Protein AF-R9M8V2-F1 (afdb_monomer)

Foldseek 3Di:
DPCLVVQLVCQVVLVVLVVCCVVVVCVVQLKDWDQALFPRDITIDSDPPDRHSHCVPRVVSNVVVVVVVVLQVVQFQAQAPQPRDTDGDPDPPDRHRDPVSVVNVVVVVVVVVVVVVVVVVD

Secondary structure (DSSP, 8-state):
--SHHHHHHTHHHHHHHHHHHHTTSSTT---EEEE-TTT--EEEES-TT--SS-HHHHHHHHHHHHHHHHHHHHHTTEEPTTT--EE--SSTT--SSSHHHHHHHHHHHHHHHHHHHHHTT-

Solvent-accessible surface area (backbone atoms only — not comparable to full-atom values): 6966 Å² total; per-residue (Å²): 134,87,58,55,65,58,41,53,74,39,37,66,61,38,43,51,50,38,51,34,26,75,69,60,77,37,64,86,51,72,49,44,81,46,65,13,61,31,81,62,50,78,40,39,41,72,60,86,88,64,55,39,62,38,58,93,76,20,40,63,51,20,50,54,51,51,52,51,50,52,54,48,63,76,36,45,72,38,62,12,78,53,76,66,49,70,33,67,51,94,50,96,81,61,54,46,80,43,70,67,35,45,51,52,48,51,55,50,58,54,53,53,53,53,50,55,55,55,64,76,74,110

Mean predicted aligned error: 6.64 Å

Radius of gyration: 27.27 Å; Cα contacts (8 Å, |Δi|>4): 143; chains: 1; bounding box: 61×22×80 Å

Sequence (122 aa):
MWNCDWEYENQETLKQWYEEKLAGIRPNSAVRKIVCKGCGRDFYTLIETKKYCYYHLCGNRGYQKDLKQRRLEKRQNRICKGCGKTFTPKRSDAVYCCNACRQRAYRQSVTDKASDQIEHLQ

Nearest PDB structures (foldseek):
  2avu-assembly1_E  TM=5.022E-01  e=1.430E+00  Escherichia coli
  7pd8-assembly1_A  TM=2.053E-01  e=9.121E+00  Bos taurus

Structure (mmCIF, N/CA/C/O backbone):
data_AF-R9M8V2-F1
#
_entry.id   AF-R9M8V2-F1
#
loop_
_atom_site.group_PDB
_atom_site.id
_atom_site.type_symbol
_atom_site.label_atom_id
_atom_site.label_alt_id
_atom_site.label_comp_id
_atom_site.label_asym_id
_atom_site.label_entity_id
_atom_site.label_seq_id
_atom_site.pdbx_PDB_ins_c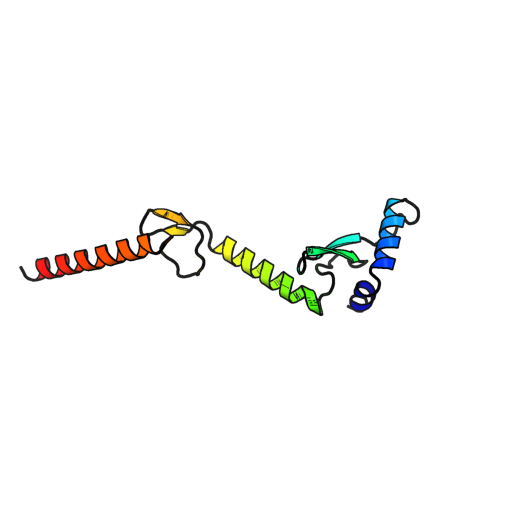ode
_atom_site.Cartn_x
_atom_site.Cartn_y
_atom_site.Cartn_z
_atom_site.occupancy
_atom_site.B_iso_or_equiv
_atom_site.auth_seq_id
_atom_site.auth_comp_id
_atom_site.auth_asym_id
_atom_site.auth_atom_id
_atom_site.pdbx_PDB_model_num
ATOM 1 N N . MET A 1 1 ? 19.717 -12.211 -4.227 1.00 51.84 1 MET A N 1
ATOM 2 C CA . MET A 1 1 ? 19.450 -10.806 -3.835 1.00 51.84 1 MET A CA 1
ATOM 3 C C . MET A 1 1 ? 20.645 -9.906 -4.182 1.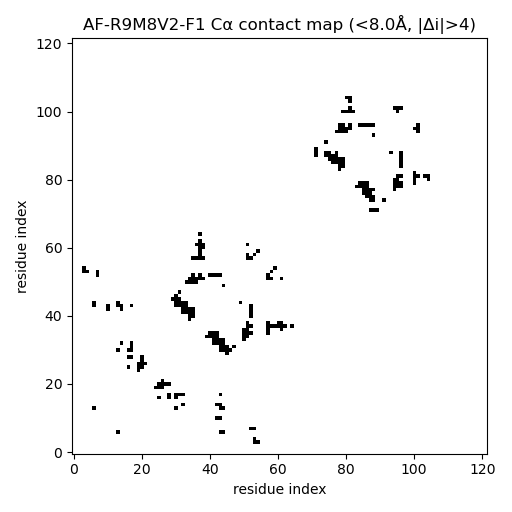00 51.84 1 MET A C 1
ATOM 5 O O . MET A 1 1 ? 20.956 -9.005 -3.431 1.00 51.84 1 MET A O 1
ATOM 9 N N . TRP A 1 2 ? 21.321 -10.131 -5.316 1.00 55.56 2 TRP A N 1
ATOM 10 C CA . TRP A 1 2 ? 22.567 -9.425 -5.672 1.00 55.56 2 TRP A CA 1
ATOM 11 C C . TRP A 1 2 ? 22.354 -8.190 -6.564 1.00 55.56 2 TRP A C 1
ATOM 13 O O . TRP A 1 2 ? 23.283 -7.437 -6.799 1.00 55.56 2 TRP A O 1
ATOM 23 N N . ASN A 1 3 ? 21.128 -7.963 -7.048 1.00 76.62 3 ASN A N 1
ATOM 24 C CA . ASN A 1 3 ? 20.841 -6.928 -8.048 1.00 76.62 3 ASN A CA 1
ATOM 25 C C . ASN A 1 3 ? 19.976 -5.771 -7.508 1.00 76.62 3 ASN A C 1
ATOM 27 O O . ASN A 1 3 ? 19.502 -4.937 -8.268 1.00 76.62 3 ASN A O 1
ATOM 31 N N . CYS A 1 4 ? 19.676 -5.734 -6.201 1.00 83.31 4 CYS A N 1
ATOM 32 C CA . CYS A 1 4 ? 18.759 -4.718 -5.672 1.00 83.31 4 CYS A CA 1
ATOM 33 C C . CYS A 1 4 ? 19.396 -3.326 -5.612 1.00 83.31 4 CYS A C 1
ATOM 35 O O . CYS A 1 4 ? 18.703 -2.358 -5.930 1.00 83.31 4 CYS A O 1
ATOM 37 N N . ASP A 1 5 ? 20.666 -3.256 -5.214 1.00 91.88 5 ASP A N 1
ATOM 38 C CA . ASP A 1 5 ? 21.411 -2.006 -5.034 1.00 91.88 5 ASP A CA 1
ATOM 39 C C . ASP A 1 5 ? 21.754 -1.409 -6.396 1.00 91.88 5 ASP A C 1
ATOM 41 O O . ASP A 1 5 ? 21.376 -0.276 -6.685 1.00 91.88 5 ASP A O 1
ATOM 45 N N . TRP A 1 6 ? 22.304 -2.235 -7.294 1.00 94.38 6 TRP A N 1
ATOM 46 C CA . TRP A 1 6 ? 22.577 -1.830 -8.671 1.00 94.38 6 TRP A CA 1
ATOM 47 C C . TRP A 1 6 ? 21.320 -1.307 -9.373 1.00 94.38 6 TRP A C 1
ATOM 49 O O . TRP A 1 6 ? 21.347 -0.211 -9.926 1.00 94.38 6 TRP A O 1
ATOM 59 N N . GLU A 1 7 ? 20.188 -2.023 -9.309 1.00 95.19 7 GLU A N 1
ATOM 60 C CA . GLU A 1 7 ? 18.949 -1.524 -9.918 1.00 95.19 7 GLU A CA 1
ATOM 61 C C . GLU A 1 7 ? 18.490 -0.197 -9.298 1.00 95.19 7 GLU A C 1
ATOM 63 O O . GLU A 1 7 ? 17.918 0.630 -10.003 1.00 95.19 7 GLU A O 1
ATOM 68 N N . TYR A 1 8 ? 18.691 0.014 -7.994 1.00 94.88 8 TYR A N 1
ATOM 69 C CA . TYR A 1 8 ? 18.300 1.260 -7.332 1.00 94.88 8 TYR A CA 1
ATOM 70 C C . TYR A 1 8 ? 19.136 2.453 -7.808 1.00 94.88 8 TYR A C 1
ATOM 72 O O . TYR A 1 8 ? 18.578 3.532 -8.011 1.00 94.88 8 TYR A O 1
ATOM 80 N N . GLU A 1 9 ? 20.434 2.246 -8.020 1.00 95.88 9 GLU A N 1
ATOM 81 C CA . GLU A 1 9 ? 21.371 3.263 -8.509 1.00 95.88 9 GLU A CA 1
ATOM 82 C C . GLU A 1 9 ? 21.239 3.509 -10.022 1.00 95.88 9 GLU A C 1
ATOM 84 O O . GLU A 1 9 ? 21.430 4.629 -10.484 1.00 95.88 9 GLU A O 1
ATOM 89 N N . ASN A 1 10 ? 20.836 2.497 -10.797 1.00 97.19 10 ASN A N 1
ATOM 90 C CA . ASN A 1 10 ? 20.815 2.529 -12.266 1.00 97.19 10 ASN A CA 1
ATOM 91 C C . ASN A 1 10 ? 19.392 2.660 -12.845 1.00 97.19 10 ASN A C 1
ATOM 93 O O . ASN A 1 10 ? 19.050 2.045 -13.859 1.00 97.19 10 ASN A O 1
ATOM 97 N N . GLN A 1 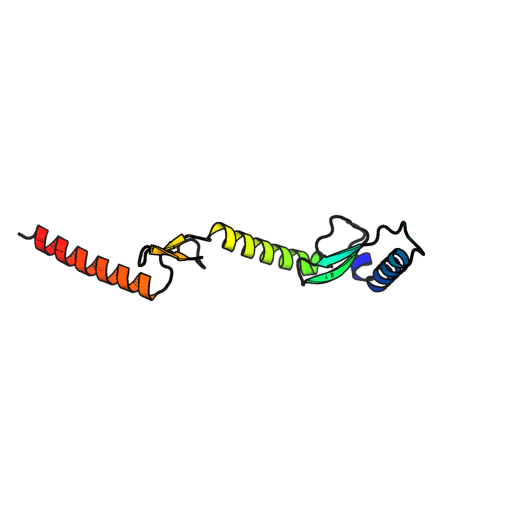11 ? 18.533 3.457 -12.200 1.00 97.81 11 GLN A N 1
ATOM 98 C CA . GLN A 1 11 ? 17.141 3.634 -12.635 1.00 97.81 11 GLN A CA 1
ATOM 99 C C . GLN A 1 11 ? 17.001 4.282 -14.016 1.00 97.81 11 GLN A C 1
ATOM 101 O O . GLN A 1 11 ? 16.099 3.893 -14.753 1.00 97.81 11 GLN A O 1
ATOM 106 N N . GLU A 1 12 ? 17.887 5.207 -14.392 1.00 98.19 12 GLU A N 1
ATOM 107 C CA . GLU A 1 12 ? 17.854 5.833 -15.723 1.00 98.19 12 GLU A CA 1
ATOM 108 C C . GLU A 1 12 ? 18.172 4.820 -16.831 1.00 98.19 12 GLU A C 1
ATOM 110 O O . GLU A 1 12 ? 17.444 4.734 -17.817 1.00 98.19 12 GLU A O 1
ATOM 115 N N . THR A 1 13 ? 19.172 3.959 -16.627 1.00 97.62 13 THR A N 1
ATOM 116 C CA . THR A 1 13 ? 19.498 2.863 -17.555 1.00 97.62 13 THR A CA 1
ATOM 117 C C . THR A 1 13 ? 18.314 1.912 -17.736 1.00 97.62 13 THR A C 1
ATOM 119 O O . THR A 1 13 ? 17.954 1.540 -18.851 1.00 97.62 13 THR A O 1
ATOM 122 N N . LEU A 1 14 ? 17.663 1.525 -16.635 1.00 97.69 14 LEU A N 1
ATOM 123 C CA . LEU A 1 14 ? 16.496 0.643 -16.687 1.00 97.69 14 LEU A CA 1
ATOM 124 C C . LEU A 1 14 ? 15.285 1.323 -17.338 1.00 97.69 14 LEU A C 1
ATOM 126 O O . LEU A 1 14 ? 14.516 0.664 -18.039 1.00 97.69 14 LEU A O 1
ATOM 130 N N . LYS A 1 15 ? 15.117 2.631 -17.130 1.00 98.38 15 LYS A N 1
ATOM 131 C CA . LYS A 1 15 ? 14.093 3.428 -17.804 1.00 98.38 15 LYS A CA 1
ATOM 132 C C . LYS A 1 15 ? 14.323 3.443 -19.313 1.00 98.38 15 LYS A C 1
ATOM 134 O O . LYS A 1 15 ? 13.391 3.129 -20.047 1.00 98.38 15 LYS A O 1
ATOM 139 N N . GLN A 1 16 ? 15.551 3.699 -19.761 1.00 98.25 16 GLN A N 1
ATOM 140 C CA . GLN A 1 16 ? 15.906 3.651 -21.179 1.00 98.25 16 GLN A CA 1
ATOM 141 C C . GLN A 1 16 ? 15.580 2.279 -21.785 1.00 98.25 16 GLN A C 1
ATOM 143 O O . GLN A 1 16 ? 14.900 2.199 -22.802 1.00 98.25 16 GLN A O 1
ATOM 148 N N . TRP A 1 17 ? 15.971 1.180 -21.130 1.00 97.88 17 TRP A N 1
ATOM 149 C CA . TRP A 1 17 ? 15.641 -0.165 -21.622 1.00 97.88 17 TRP A CA 1
ATOM 150 C C . TRP A 1 17 ? 14.132 -0.420 -21.696 1.00 97.88 17 TRP A C 1
ATOM 152 O O . TRP A 1 17 ? 13.684 -1.229 -22.510 1.00 97.88 17 TRP A O 1
ATOM 162 N N . TYR A 1 18 ? 13.346 0.202 -20.813 1.00 98.12 18 TYR A N 1
ATOM 163 C CA . TYR A 1 18 ? 11.889 0.100 -20.834 1.00 98.12 18 TYR A CA 1
ATOM 164 C C . TYR A 1 18 ? 11.295 0.890 -22.002 1.00 98.12 18 TYR A C 1
ATOM 166 O O . TYR A 1 18 ? 10.398 0.395 -22.676 1.00 98.12 18 TYR A O 1
ATOM 174 N N . GLU A 1 19 ? 11.824 2.074 -22.290 1.00 98.25 19 GLU A N 1
ATOM 175 C CA . GLU A 1 19 ? 11.429 2.883 -23.446 1.00 98.25 19 GLU A CA 1
ATOM 176 C C . GLU A 1 19 ? 11.805 2.194 -24.768 1.00 98.25 19 GLU A C 1
ATOM 178 O O . GLU A 1 19 ? 10.956 2.053 -25.644 1.00 98.25 19 GLU A O 1
ATOM 183 N N . GLU A 1 20 ? 13.018 1.645 -24.883 1.00 98.25 20 GLU A N 1
ATOM 184 C CA . GLU A 1 20 ? 13.461 0.839 -26.033 1.00 98.25 20 GLU A CA 1
ATOM 185 C C . GLU A 1 20 ? 12.595 -0.409 -26.246 1.00 98.25 20 GLU A C 1
ATOM 187 O O . GLU A 1 20 ? 12.333 -0.815 -27.381 1.00 98.25 20 GLU A O 1
ATOM 192 N N . LYS A 1 21 ? 12.137 -1.028 -25.152 1.00 97.62 21 LYS A N 1
ATOM 193 C CA . LYS A 1 21 ? 11.187 -2.141 -25.198 1.00 97.62 21 LYS A CA 1
ATOM 194 C C . LYS A 1 21 ? 9.845 -1.699 -25.772 1.00 97.62 21 LYS A C 1
ATOM 196 O O . LYS A 1 21 ? 9.314 -2.388 -26.637 1.00 97.62 21 LYS A O 1
ATOM 201 N N . LEU A 1 22 ? 9.308 -0.568 -25.310 1.00 97.69 22 LEU A N 1
ATOM 202 C CA . LEU A 1 22 ? 8.055 -0.013 -25.831 1.00 97.69 22 LEU A CA 1
ATOM 203 C C . LEU A 1 22 ? 8.177 0.417 -27.300 1.00 97.69 22 LEU A C 1
ATOM 205 O O . LEU A 1 22 ? 7.222 0.264 -28.053 1.00 97.69 22 LEU A O 1
ATOM 209 N N . ALA A 1 23 ? 9.351 0.894 -27.714 1.00 97.75 23 ALA A N 1
ATOM 210 C CA . ALA A 1 23 ? 9.648 1.282 -29.092 1.00 97.75 23 ALA A CA 1
ATOM 211 C C . ALA A 1 23 ? 9.910 0.091 -30.037 1.00 97.75 23 ALA A C 1
ATOM 213 O O . ALA A 1 23 ? 10.144 0.295 -31.224 1.00 97.75 23 ALA A O 1
ATOM 214 N N . GLY A 1 24 ? 9.919 -1.150 -29.535 1.00 97.00 24 GLY A N 1
ATOM 215 C CA . GLY A 1 24 ? 10.203 -2.342 -30.340 1.00 97.00 24 GLY A CA 1
ATOM 216 C C . GLY A 1 24 ? 11.678 -2.526 -30.722 1.00 97.00 24 GLY A C 1
ATOM 217 O O . GLY A 1 24 ? 11.994 -3.455 -31.458 1.00 97.00 24 GLY A O 1
ATOM 218 N N . ILE A 1 25 ? 12.588 -1.697 -30.195 1.00 97.25 25 ILE A N 1
ATOM 219 C CA . ILE A 1 25 ? 14.042 -1.799 -30.412 1.00 97.25 25 ILE A CA 1
ATOM 220 C C . ILE A 1 25 ? 14.602 -2.998 -29.638 1.00 97.25 25 ILE A C 1
ATOM 222 O O . ILE A 1 25 ? 15.406 -3.773 -30.153 1.00 97.25 25 ILE A O 1
ATOM 226 N N . ARG A 1 26 ? 14.143 -3.179 -28.390 1.00 92.19 26 ARG A N 1
ATOM 227 C CA . ARG A 1 26 ? 14.542 -4.294 -27.518 1.00 92.19 26 ARG A CA 1
ATOM 228 C C . ARG A 1 26 ? 13.316 -5.027 -26.957 1.00 92.19 26 ARG A C 1
ATOM 230 O O . ARG A 1 26 ? 13.101 -5.032 -25.741 1.00 92.19 26 ARG A O 1
ATOM 237 N N . PRO A 1 27 ? 12.504 -5.670 -27.814 1.00 93.44 27 PRO A N 1
ATOM 238 C CA . PRO A 1 27 ? 11.193 -6.200 -27.426 1.00 93.44 27 PRO A CA 1
ATOM 239 C C . PRO A 1 27 ? 11.294 -7.306 -26.364 1.00 93.44 27 PRO A C 1
ATOM 241 O O . PRO A 1 27 ? 10.430 -7.423 -25.499 1.00 93.44 27 PRO A O 1
ATOM 244 N N . ASN A 1 28 ? 12.403 -8.052 -26.360 1.00 94.94 28 A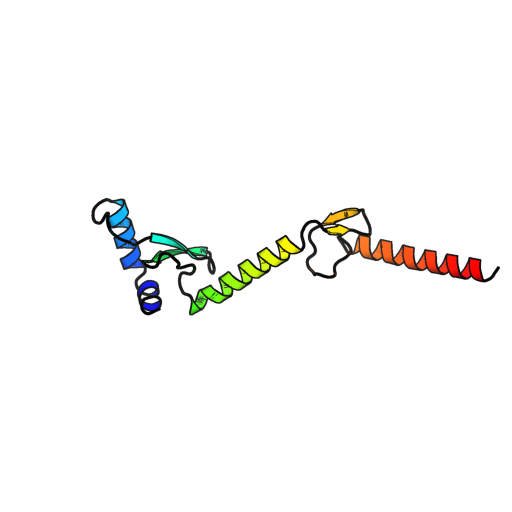SN A N 1
ATOM 245 C CA . ASN A 1 28 ? 12.665 -9.143 -25.416 1.00 94.94 28 ASN A CA 1
ATOM 246 C C . ASN A 1 28 ? 13.248 -8.679 -24.067 1.00 94.94 28 ASN A C 1
ATOM 248 O O . ASN A 1 28 ? 13.628 -9.508 -23.241 1.00 94.94 28 ASN A O 1
ATOM 252 N N . SER A 1 29 ? 13.362 -7.369 -23.820 1.00 94.50 29 SER A N 1
ATOM 253 C CA . SER A 1 29 ? 13.856 -6.860 -22.538 1.00 94.50 29 SER A CA 1
ATOM 254 C C . SER A 1 29 ? 12.925 -7.267 -21.385 1.00 94.50 29 SER A C 1
ATOM 256 O O . SER A 1 29 ? 11.719 -6.995 -21.395 1.00 94.50 29 SER A O 1
ATOM 258 N N . ALA A 1 30 ? 13.484 -7.882 -20.340 1.00 95.69 30 ALA A N 1
ATOM 259 C CA . ALA A 1 30 ? 12.738 -8.292 -19.145 1.00 95.69 30 ALA A CA 1
ATOM 260 C C . ALA A 1 30 ? 12.370 -7.117 -18.221 1.00 95.69 30 ALA A C 1
ATOM 262 O O . ALA A 1 30 ? 11.691 -7.310 -17.209 1.00 95.69 30 ALA A O 1
ATOM 263 N N . VAL A 1 31 ? 12.816 -5.902 -18.553 1.00 97.19 31 VAL A N 1
ATOM 264 C CA . VAL A 1 31 ? 12.552 -4.718 -17.744 1.00 97.19 31 VAL A CA 1
ATOM 265 C C . VAL A 1 31 ? 11.058 -4.405 -17.688 1.00 97.19 31 VAL A C 1
ATOM 267 O O . VAL A 1 31 ? 10.307 -4.571 -18.660 1.00 97.19 31 VAL A O 1
ATOM 270 N N . ARG A 1 32 ? 10.622 -3.962 -16.513 1.00 96.44 32 ARG A N 1
ATOM 271 C CA . ARG A 1 32 ? 9.240 -3.583 -16.225 1.00 96.44 32 ARG A CA 1
ATOM 272 C C . ARG A 1 32 ? 9.197 -2.331 -15.366 1.00 96.44 32 ARG A C 1
ATOM 274 O O . ARG A 1 32 ? 10.065 -2.140 -14.517 1.00 96.44 32 ARG A O 1
ATOM 281 N N . LYS A 1 33 ? 8.161 -1.523 -15.578 1.00 98.12 33 LYS A N 1
ATOM 282 C CA . LYS A 1 33 ? 7.816 -0.361 -14.761 1.00 98.12 33 LYS A CA 1
ATOM 283 C C . LYS A 1 33 ? 6.783 -0.775 -13.714 1.00 98.12 33 LYS A C 1
ATOM 285 O O . LYS A 1 33 ? 5.735 -1.307 -14.070 1.00 98.12 33 LYS A O 1
ATOM 290 N N . ILE A 1 34 ? 7.072 -0.548 -12.437 1.00 97.25 34 ILE A N 1
ATOM 291 C CA . ILE A 1 34 ? 6.177 -0.887 -11.323 1.00 97.25 34 ILE A CA 1
ATOM 292 C C . ILE A 1 34 ? 6.095 0.246 -10.299 1.00 97.25 34 ILE A C 1
ATOM 294 O O . ILE A 1 34 ? 7.044 1.004 -10.103 1.00 97.25 34 ILE A O 1
ATOM 298 N N . VAL A 1 35 ? 4.960 0.335 -9.605 1.00 97.94 35 VAL A N 1
ATOM 299 C CA . VAL A 1 35 ? 4.738 1.312 -8.530 1.00 97.94 35 VAL A CA 1
ATOM 300 C C . VAL A 1 35 ? 5.273 0.752 -7.212 1.00 97.94 35 VAL A C 1
ATOM 302 O O . VAL A 1 35 ? 4.864 -0.316 -6.751 1.00 97.94 35 VAL A O 1
ATOM 305 N N . CYS A 1 36 ? 6.177 1.479 -6.556 1.00 97.69 36 CYS A N 1
ATOM 306 C CA . CYS A 1 36 ? 6.723 1.088 -5.258 1.00 97.69 36 CYS A CA 1
ATOM 307 C C . CYS A 1 36 ? 5.642 1.090 -4.170 1.00 97.69 36 CYS A C 1
ATOM 309 O O . CYS A 1 36 ? 5.127 2.145 -3.799 1.00 97.69 36 CYS A O 1
ATOM 311 N N . LYS A 1 37 ? 5.389 -0.062 -3.536 1.00 97.50 37 LYS A N 1
ATOM 312 C CA . LYS A 1 37 ? 4.416 -0.167 -2.429 1.00 97.50 37 LYS A CA 1
ATOM 313 C C . LYS A 1 37 ? 4.795 0.655 -1.185 1.00 97.50 37 LYS A C 1
ATOM 315 O O . LYS A 1 37 ? 3.941 0.985 -0.365 1.00 97.50 37 LYS A O 1
ATOM 320 N N . GLY A 1 38 ? 6.069 1.022 -1.038 1.00 97.38 38 GLY A N 1
ATOM 321 C CA . GLY A 1 38 ? 6.559 1.853 0.063 1.00 97.38 38 GLY A CA 1
ATOM 322 C C . GLY A 1 38 ? 6.311 3.343 -0.164 1.00 97.38 38 GLY A C 1
ATOM 323 O O . GLY A 1 38 ? 5.511 3.959 0.545 1.00 97.38 38 GLY A O 1
ATOM 324 N N . CYS A 1 39 ? 6.994 3.941 -1.141 1.00 97.06 39 CYS A N 1
ATOM 325 C CA . CYS A 1 39 ? 6.942 5.385 -1.391 1.00 97.06 39 CYS A CA 1
ATOM 326 C C . CYS A 1 39 ? 5.894 5.820 -2.427 1.00 97.06 39 CYS A C 1
ATOM 328 O O . CYS A 1 39 ? 5.502 6.978 -2.391 1.00 97.06 39 CYS A O 1
ATOM 330 N N . GLY A 1 40 ? 5.398 4.920 -3.281 1.00 97.06 40 GLY A N 1
ATOM 331 C CA . GLY A 1 40 ? 4.412 5.229 -4.323 1.00 97.06 40 GLY A CA 1
ATOM 332 C C . GLY A 1 40 ? 4.999 5.734 -5.643 1.00 97.06 40 GLY A C 1
ATOM 333 O O . GLY A 1 40 ? 4.238 5.976 -6.567 1.00 97.06 40 GLY A O 1
ATOM 334 N N . ARG A 1 41 ? 6.326 5.881 -5.754 1.00 97.31 41 ARG A N 1
ATOM 335 C CA . ARG A 1 41 ? 6.973 6.271 -7.015 1.00 97.31 41 ARG A CA 1
ATOM 336 C C . ARG A 1 41 ? 7.032 5.102 -7.997 1.00 97.31 41 ARG A C 1
ATOM 338 O O . ARG A 1 41 ? 7.201 3.954 -7.570 1.00 97.31 41 ARG A O 1
ATOM 345 N N . ASP A 1 42 ? 6.997 5.420 -9.281 1.00 98.19 42 ASP A N 1
ATOM 346 C CA . ASP A 1 42 ? 7.358 4.488 -10.343 1.00 98.19 42 ASP A CA 1
ATOM 347 C C . ASP A 1 42 ? 8.850 4.152 -10.284 1.00 98.19 42 ASP A C 1
ATOM 349 O O . ASP A 1 42 ? 9.685 5.014 -10.006 1.00 98.19 42 ASP A O 1
ATOM 353 N N . PHE A 1 43 ? 9.193 2.896 -10.544 1.00 98.25 43 PHE A N 1
ATOM 354 C CA . PHE A 1 43 ? 10.573 2.462 -10.716 1.00 98.25 43 PHE A CA 1
ATOM 355 C C . PHE A 1 43 ? 10.649 1.286 -11.688 1.00 98.25 43 PHE A C 1
ATOM 357 O O . PHE A 1 43 ? 9.654 0.609 -11.958 1.00 98.25 43 PHE A O 1
ATOM 364 N N . TYR A 1 44 ? 11.846 1.045 -12.200 1.00 98.06 44 TYR A N 1
ATOM 365 C CA . TYR A 1 44 ? 12.129 0.036 -13.206 1.00 98.06 44 TYR A CA 1
ATOM 366 C C . TYR A 1 44 ? 12.945 -1.104 -12.597 1.00 98.06 44 TYR A C 1
ATOM 368 O O . TYR A 1 44 ? 13.763 -0.889 -11.701 1.00 98.06 44 TYR A O 1
ATOM 376 N N . THR A 1 45 ? 12.701 -2.336 -13.031 1.00 97.06 45 THR A N 1
ATOM 377 C CA . THR A 1 45 ? 13.380 -3.524 -12.488 1.00 97.06 45 THR A CA 1
ATOM 378 C C . THR A 1 45 ? 13.391 -4.673 -13.486 1.00 97.06 45 THR A C 1
ATOM 380 O O . THR A 1 45 ? 12.510 -4.770 -14.339 1.00 97.06 45 THR A O 1
ATOM 383 N N . LEU A 1 46 ? 14.358 -5.574 -13.340 1.00 95.31 46 LEU A N 1
ATOM 384 C CA . LEU A 1 46 ? 14.427 -6.877 -13.995 1.00 95.31 46 LEU A CA 1
ATOM 385 C C . LEU A 1 46 ? 13.849 -7.995 -13.112 1.00 95.31 46 LEU A C 1
ATOM 387 O O . LEU A 1 46 ? 13.496 -9.060 -13.619 1.00 95.31 46 LEU A O 1
ATOM 391 N N . ILE A 1 47 ? 13.587 -7.744 -11.824 1.00 93.75 47 ILE A N 1
ATOM 392 C CA . ILE A 1 47 ? 13.030 -8.709 -10.855 1.00 93.75 47 ILE A CA 1
ATOM 393 C C . ILE A 1 47 ? 11.493 -8.653 -10.808 1.00 93.75 47 ILE A C 1
ATOM 395 O O . ILE A 1 47 ? 10.906 -7.644 -10.423 1.00 93.75 47 ILE A O 1
ATOM 399 N N . GLU A 1 48 ? 10.822 -9.734 -11.214 1.00 93.12 48 GLU A N 1
ATOM 400 C CA . GLU A 1 48 ? 9.357 -9.751 -11.396 1.00 93.12 48 GLU A CA 1
ATOM 401 C C . GLU A 1 48 ? 8.599 -9.619 -10.076 1.00 93.12 48 GLU A C 1
ATOM 403 O O . GLU A 1 48 ? 7.596 -8.920 -9.973 1.00 93.12 48 GLU A O 1
ATOM 408 N N . THR A 1 49 ? 9.135 -10.235 -9.029 1.00 93.31 49 THR A N 1
ATOM 409 C CA . THR A 1 49 ? 8.532 -10.265 -7.696 1.00 93.31 49 THR A CA 1
ATOM 410 C C . THR A 1 49 ? 8.855 -9.026 -6.857 1.00 93.31 49 THR A C 1
ATOM 412 O O . THR A 1 49 ? 8.471 -8.959 -5.682 1.00 93.31 49 THR A O 1
ATOM 415 N N . LYS A 1 50 ? 9.567 -8.037 -7.420 1.00 93.56 50 LYS A N 1
ATOM 416 C CA . LYS A 1 50 ? 9.997 -6.839 -6.692 1.00 93.56 50 LYS A CA 1
ATOM 417 C C . LYS A 1 50 ? 8.786 -5.978 -6.339 1.00 93.56 50 LYS A C 1
ATOM 419 O O . LYS A 1 50 ? 7.914 -5.717 -7.158 1.00 93.56 50 LYS A O 1
ATOM 424 N N . LYS A 1 51 ? 8.728 -5.536 -5.080 1.00 95.94 51 LYS A N 1
ATOM 425 C CA . LYS A 1 51 ? 7.600 -4.746 -4.537 1.00 95.94 51 LYS A CA 1
ATOM 426 C C . LYS A 1 51 ? 7.965 -3.294 -4.242 1.00 95.94 51 LYS A C 1
ATOM 428 O O . LYS A 1 51 ? 7.086 -2.441 -4.110 1.00 95.94 51 LYS A O 1
ATOM 433 N N . TYR A 1 52 ? 9.256 -3.022 -4.082 1.00 96.94 52 TYR A N 1
ATOM 434 C CA . TYR A 1 52 ? 9.766 -1.750 -3.592 1.00 96.94 52 TYR A CA 1
ATOM 435 C C . TYR A 1 52 ? 10.930 -1.282 -4.453 1.00 96.94 52 TYR A C 1
ATOM 437 O O . TYR A 1 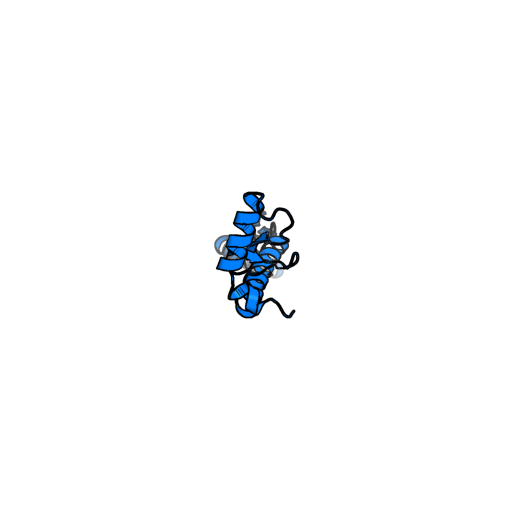52 ? 11.754 -2.102 -4.861 1.00 96.94 52 TYR A O 1
ATOM 445 N N . CYS A 1 53 ? 11.031 0.032 -4.663 1.00 95.75 53 CYS A N 1
ATOM 446 C CA . CYS A 1 53 ? 12.149 0.624 -5.394 1.00 95.75 53 CYS A CA 1
ATOM 447 C C . CYS A 1 53 ? 13.488 0.307 -4.725 1.00 95.75 53 CYS A C 1
ATOM 449 O O . CYS A 1 53 ? 14.475 0.065 -5.406 1.00 95.75 53 CYS A O 1
ATOM 451 N N . TYR A 1 54 ? 13.489 0.236 -3.392 1.00 95.56 54 TYR A N 1
ATOM 452 C CA . TYR A 1 54 ? 14.619 -0.223 -2.607 1.00 95.56 54 TYR A CA 1
ATOM 453 C C . TYR A 1 54 ? 14.134 -0.855 -1.311 1.00 95.56 54 TYR A C 1
ATOM 455 O O . TYR A 1 54 ? 13.391 -0.219 -0.560 1.00 95.56 54 TYR A O 1
ATOM 463 N N . TYR A 1 55 ? 14.511 -2.104 -1.045 1.00 94.06 55 TYR A N 1
ATOM 464 C CA . TYR A 1 55 ? 14.009 -2.823 0.129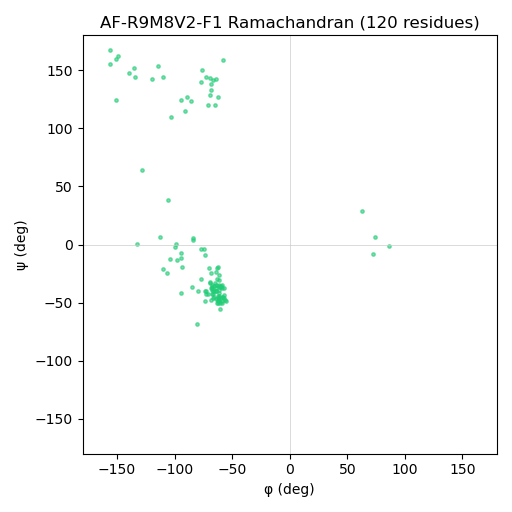 1.00 94.06 55 TYR A CA 1
ATOM 465 C C . TYR A 1 55 ? 14.452 -2.169 1.440 1.00 94.06 55 TYR A C 1
ATOM 467 O O . TYR A 1 55 ? 13.622 -2.025 2.337 1.00 94.06 55 TYR A O 1
ATOM 475 N N . HIS A 1 56 ? 15.699 -1.698 1.521 1.00 93.31 56 HIS A N 1
ATOM 476 C CA . HIS A 1 56 ? 16.245 -1.089 2.735 1.00 93.31 56 HIS A CA 1
ATOM 477 C C . HIS A 1 56 ? 15.506 0.192 3.153 1.00 93.31 56 HIS A C 1
ATOM 479 O O . HIS A 1 56 ? 15.280 0.405 4.340 1.00 93.31 56 HIS A O 1
ATOM 485 N N . LEU A 1 57 ? 15.040 1.005 2.197 1.00 94.81 57 LEU A N 1
ATOM 486 C CA . LEU A 1 57 ? 14.301 2.239 2.501 1.00 94.81 57 LEU A CA 1
ATOM 487 C C . LEU A 1 57 ? 12.779 2.054 2.501 1.00 94.81 57 LEU A C 1
ATOM 489 O O . LEU A 1 57 ? 12.063 2.607 3.336 1.00 94.81 57 LEU A O 1
ATOM 493 N N . CYS A 1 58 ? 12.250 1.301 1.539 1.00 97.31 58 CYS A N 1
ATOM 494 C CA . CYS A 1 58 ? 10.812 1.241 1.281 1.00 97.31 58 CYS A CA 1
ATOM 495 C C . CYS A 1 58 ? 10.136 -0.033 1.791 1.00 97.31 58 CYS A C 1
ATOM 497 O O . CYS A 1 58 ? 8.905 -0.050 1.862 1.00 97.31 58 CYS A O 1
ATOM 499 N N . GLY A 1 59 ? 10.893 -1.063 2.182 1.00 96.44 59 GLY A N 1
ATOM 500 C CA . GLY A 1 59 ? 10.344 -2.338 2.643 1.00 96.44 59 GLY A CA 1
ATOM 501 C C . GLY A 1 59 ? 9.465 -2.186 3.881 1.00 96.44 59 GLY A C 1
ATOM 502 O O . GLY A 1 59 ? 8.283 -2.529 3.847 1.00 96.44 59 GLY A O 1
ATOM 503 N N . ASN A 1 60 ? 10.003 -1.584 4.947 1.00 97.25 60 ASN A N 1
ATOM 504 C CA . ASN A 1 60 ? 9.238 -1.347 6.175 1.00 97.25 60 ASN A CA 1
ATOM 505 C C . ASN A 1 60 ? 8.098 -0.340 5.944 1.00 97.25 60 ASN A C 1
ATOM 507 O O . ASN A 1 60 ? 6.981 -0.546 6.408 1.00 97.25 60 ASN A O 1
ATOM 511 N N . ARG A 1 61 ? 8.334 0.719 5.154 1.00 97.12 61 ARG A N 1
ATOM 512 C CA . ARG A 1 61 ? 7.292 1.705 4.821 1.00 97.12 61 ARG A CA 1
ATOM 513 C C . ARG A 1 61 ? 6.080 1.050 4.153 1.00 97.12 61 ARG A C 1
ATOM 515 O O . ARG A 1 61 ? 4.948 1.354 4.523 1.00 97.12 61 ARG A O 1
ATOM 522 N N . GLY A 1 62 ? 6.313 0.156 3.191 1.00 97.50 62 GLY A N 1
ATOM 523 C CA . GLY A 1 62 ? 5.252 -0.606 2.535 1.00 97.50 62 GLY A CA 1
ATOM 524 C C . GLY A 1 62 ? 4.568 -1.578 3.492 1.00 97.50 62 GLY A C 1
ATOM 525 O O . GLY A 1 62 ? 3.346 -1.573 3.600 1.00 97.50 62 GLY A O 1
ATOM 526 N N . TYR A 1 63 ? 5.349 -2.322 4.277 1.00 96.69 63 TYR A N 1
ATOM 527 C CA . TYR A 1 63 ? 4.818 -3.247 5.277 1.00 96.69 63 TYR A CA 1
ATOM 528 C C . TYR A 1 63 ? 3.892 -2.565 6.297 1.00 96.69 63 TYR A C 1
ATOM 530 O O . TYR A 1 63 ? 2.804 -3.066 6.580 1.00 96.69 63 TYR A O 1
ATOM 538 N N . GLN A 1 64 ? 4.262 -1.387 6.811 1.00 97.12 64 GLN A N 1
ATOM 539 C CA . GLN A 1 64 ? 3.419 -0.645 7.755 1.00 97.12 64 GLN A CA 1
ATOM 540 C C . GLN A 1 64 ? 2.114 -0.149 7.121 1.00 97.12 64 GLN A C 1
ATOM 542 O O . GLN A 1 64 ? 1.073 -0.154 7.786 1.00 97.12 64 GLN A O 1
ATOM 547 N N . LYS A 1 65 ? 2.137 0.253 5.840 1.00 95.94 65 LYS A N 1
ATOM 548 C CA . LYS A 1 65 ? 0.917 0.603 5.094 1.00 95.94 65 LYS A CA 1
ATOM 549 C C . LYS A 1 65 ? -0.011 -0.605 4.965 1.00 95.94 65 LYS A C 1
ATOM 551 O O . LYS A 1 65 ? -1.182 -0.495 5.324 1.00 95.94 65 LYS A O 1
ATOM 556 N N . ASP A 1 66 ? 0.526 -1.753 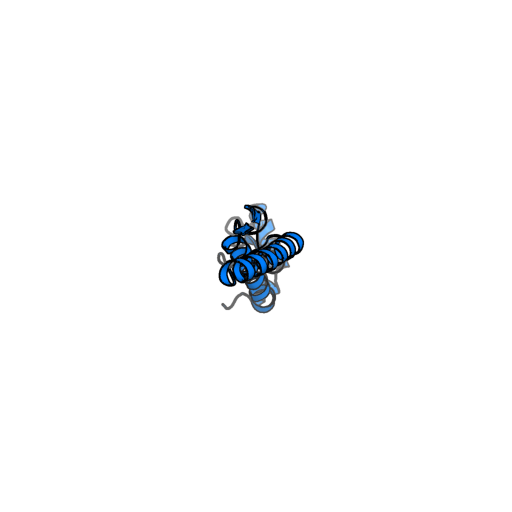4.560 1.00 95.75 66 ASP A N 1
ATOM 557 C CA . ASP A 1 66 ? -0.236 -2.999 4.426 1.00 95.75 66 ASP A CA 1
ATOM 558 C C . ASP A 1 66 ? -0.830 -3.438 5.776 1.00 95.75 66 ASP A C 1
ATOM 560 O O . ASP A 1 66 ? -2.012 -3.772 5.865 1.00 95.75 66 ASP A O 1
ATOM 564 N N . LEU A 1 67 ? -0.052 -3.374 6.864 1.00 95.56 67 LEU A N 1
ATOM 565 C CA . LEU A 1 67 ? -0.545 -3.663 8.213 1.00 95.56 67 LEU A CA 1
ATOM 566 C C . LEU A 1 67 ? -1.665 -2.712 8.641 1.00 95.56 67 LEU A C 1
ATOM 568 O O . LEU A 1 67 ? -2.631 -3.143 9.273 1.00 95.56 67 LEU A O 1
ATOM 572 N N . LYS A 1 68 ? -1.541 -1.415 8.340 1.00 93.62 68 LYS A N 1
ATOM 573 C CA . LYS A 1 68 ? -2.586 -0.428 8.637 1.00 93.62 68 LYS A CA 1
ATOM 574 C C . LYS A 1 68 ? -3.872 -0.767 7.886 1.00 93.62 68 LYS A C 1
ATOM 576 O O . LYS A 1 68 ? -4.928 -0.774 8.514 1.00 93.62 68 LYS A O 1
ATOM 581 N N . GLN A 1 69 ? -3.772 -1.095 6.602 1.00 94.06 69 GLN A N 1
ATOM 582 C CA . GLN A 1 69 ? -4.915 -1.454 5.769 1.00 94.06 69 GLN A CA 1
ATOM 583 C C . GLN A 1 69 ? -5.611 -2.722 6.285 1.00 94.06 69 GLN A C 1
ATOM 585 O O . GLN A 1 69 ? -6.796 -2.679 6.607 1.00 94.06 69 GLN A O 1
ATOM 590 N N . ARG A 1 70 ? -4.855 -3.798 6.542 1.00 94.75 70 ARG A N 1
ATOM 591 C CA . ARG A 1 70 ? -5.391 -5.044 7.126 1.00 94.75 70 ARG A CA 1
ATOM 592 C C . ARG A 1 70 ? -6.079 -4.822 8.476 1.00 94.75 70 ARG A C 1
ATOM 594 O O . ARG A 1 70 ? -7.083 -5.458 8.785 1.00 94.75 70 ARG A O 1
ATOM 601 N N . ARG A 1 71 ? -5.542 -3.927 9.317 1.00 93.25 71 ARG A N 1
ATOM 602 C CA . ARG A 1 71 ? -6.161 -3.565 10.606 1.00 93.25 71 ARG A CA 1
ATOM 603 C C . ARG A 1 71 ? -7.480 -2.821 10.419 1.00 93.25 71 ARG A C 1
ATOM 605 O O . ARG A 1 71 ? -8.368 -3.024 11.239 1.00 93.25 71 ARG A O 1
ATOM 612 N N . LEU A 1 72 ? -7.594 -1.956 9.410 1.00 91.62 72 LEU A N 1
ATOM 613 C CA . LEU A 1 72 ? -8.836 -1.249 9.090 1.00 91.62 72 LEU A CA 1
ATOM 614 C C . LEU A 1 72 ? -9.893 -2.226 8.568 1.00 91.62 72 LEU A C 1
ATOM 616 O O . LEU A 1 72 ? -10.990 -2.255 9.113 1.00 91.62 72 LEU A O 1
ATOM 620 N N . GLU A 1 73 ? -9.525 -3.086 7.620 1.00 93.62 73 GLU A N 1
ATOM 621 C CA . GLU A 1 73 ? -10.402 -4.120 7.052 1.00 93.62 73 GLU A CA 1
ATOM 622 C C . GLU A 1 73 ? -10.910 -5.087 8.123 1.00 93.62 73 GLU A C 1
ATOM 624 O O . GLU A 1 73 ? -12.110 -5.291 8.256 1.00 93.62 73 GLU A O 1
ATOM 629 N N . LYS A 1 74 ? -10.026 -5.615 8.982 1.00 92.69 74 LYS A N 1
ATOM 630 C CA . LYS A 1 74 ? -10.425 -6.525 10.073 1.00 92.69 74 LYS A CA 1
ATOM 631 C C . LYS A 1 74 ? -11.391 -5.879 11.072 1.00 92.69 74 LYS A C 1
ATOM 633 O O . LYS A 1 74 ? -12.104 -6.568 11.798 1.00 92.69 74 LYS A O 1
ATOM 638 N N . ARG A 1 75 ? -11.345 -4.556 11.194 1.00 91.00 75 ARG A N 1
ATOM 639 C CA . ARG A 1 75 ? -12.126 -3.802 12.174 1.00 91.00 75 ARG A CA 1
ATOM 640 C C . ARG A 1 75 ? -13.400 -3.216 11.589 1.00 91.00 75 ARG A C 1
ATOM 642 O O . ARG A 1 75 ? -14.219 -2.750 12.372 1.00 91.00 75 ARG A O 1
ATOM 649 N N . GLN A 1 76 ? -13.549 -3.194 10.271 1.00 92.38 76 GLN A N 1
ATOM 650 C CA . GLN A 1 76 ? -14.678 -2.548 9.623 1.00 92.38 76 GLN A CA 1
ATOM 651 C C . GLN A 1 76 ? -16.010 -3.135 10.091 1.00 92.38 76 GLN A C 1
ATOM 653 O O . GLN A 1 76 ? -16.092 -4.261 10.579 1.00 92.38 76 GLN A O 1
ATOM 658 N N . ASN A 1 77 ? -17.063 -2.351 9.910 1.00 93.62 77 ASN A N 1
ATOM 659 C CA . ASN A 1 77 ? -18.436 -2.772 10.135 1.00 93.62 77 ASN A CA 1
ATOM 660 C C . ASN A 1 77 ? -18.810 -3.169 11.575 1.00 93.62 77 ASN A C 1
ATOM 662 O O . ASN A 1 77 ? -19.726 -3.963 11.780 1.00 93.62 77 ASN A O 1
ATOM 666 N N . ARG A 1 78 ? -18.162 -2.600 12.600 1.00 94.50 78 ARG A N 1
ATOM 667 C CA . ARG A 1 78 ? -18.636 -2.784 13.981 1.00 94.50 78 ARG A CA 1
ATOM 668 C C . ARG A 1 78 ? -19.944 -2.052 14.211 1.00 94.50 78 ARG A C 1
ATOM 670 O O . ARG A 1 78 ? -20.112 -0.931 13.750 1.00 94.50 78 ARG A O 1
ATOM 677 N N . ILE A 1 79 ? -20.824 -2.641 15.007 1.00 97.50 79 ILE A N 1
ATOM 678 C CA . ILE A 1 79 ? -22.067 -2.000 15.433 1.00 97.50 79 ILE A CA 1
ATOM 679 C C . ILE A 1 79 ? -21.821 -1.213 16.721 1.00 97.50 79 ILE A C 1
ATOM 681 O O . ILE A 1 79 ? -21.290 -1.736 17.701 1.00 97.50 79 ILE A O 1
ATOM 685 N N . CYS A 1 80 ? -22.184 0.068 16.724 1.00 97.69 80 CYS A N 1
ATOM 686 C CA . CYS A 1 80 ? -22.098 0.917 17.906 1.00 97.69 80 CYS A CA 1
ATOM 687 C C . CYS A 1 80 ? -23.155 0.508 18.939 1.00 97.69 80 CYS A C 1
ATOM 689 O O . CYS A 1 80 ? -24.346 0.665 18.676 1.00 97.69 80 CYS A O 1
ATOM 691 N N . LYS A 1 81 ? -22.747 0.115 20.156 1.00 96.81 81 LYS A N 1
ATOM 692 C CA . LYS A 1 81 ? -23.705 -0.208 21.240 1.00 96.81 81 LYS A CA 1
ATOM 693 C C . LYS A 1 81 ? -24.575 0.973 21.681 1.00 96.81 81 LYS A C 1
ATOM 695 O O . LYS A 1 81 ? -25.600 0.775 22.311 1.00 96.81 81 LYS A O 1
ATOM 700 N N . GLY A 1 82 ? -24.160 2.204 21.381 1.00 96.19 82 GLY A N 1
ATOM 701 C CA . GLY A 1 82 ? -24.903 3.399 21.772 1.00 96.19 82 GLY A CA 1
ATOM 702 C C . GLY A 1 82 ? -26.013 3.781 20.795 1.00 96.19 82 GLY A C 1
ATOM 703 O O . GLY A 1 82 ? -27.034 4.290 21.237 1.00 96.19 82 GLY A O 1
ATOM 704 N N . CYS A 1 83 ? -25.820 3.614 19.483 1.00 96.88 83 CYS A N 1
ATOM 705 C CA . CYS A 1 83 ? -26.756 4.110 18.460 1.00 96.88 83 CYS A CA 1
ATOM 706 C C . CYS A 1 83 ? -27.115 3.099 17.365 1.00 96.88 83 CYS A C 1
ATOM 708 O O . CYS A 1 83 ? -27.818 3.469 16.432 1.00 96.88 83 CYS A O 1
ATOM 710 N N . GLY A 1 84 ? -26.588 1.874 17.418 1.00 96.88 84 GLY A N 1
ATOM 711 C CA . GLY A 1 84 ? -26.845 0.822 16.428 1.00 96.88 84 GLY A CA 1
ATOM 712 C C . GLY A 1 84 ? -26.179 1.032 15.064 1.00 96.88 84 GLY A C 1
ATOM 713 O O . GLY A 1 84 ? -26.187 0.128 14.237 1.00 96.88 84 GLY A O 1
ATOM 714 N N . LYS A 1 85 ? -25.562 2.192 14.807 1.00 97.62 85 LYS A N 1
ATOM 715 C CA . LYS A 1 85 ? -24.907 2.464 13.522 1.00 97.62 85 LYS A CA 1
ATOM 716 C C . LYS A 1 85 ? -23.609 1.678 13.369 1.00 97.62 85 LYS A C 1
ATOM 718 O O . LYS A 1 85 ? -22.828 1.540 14.315 1.00 97.62 85 LYS A O 1
ATOM 723 N N . THR A 1 86 ? -23.360 1.259 12.138 1.00 97.44 86 THR A N 1
ATOM 724 C CA . THR A 1 86 ? -22.108 0.653 11.696 1.00 97.44 86 THR A CA 1
ATOM 725 C C . THR A 1 86 ? -20.971 1.681 11.694 1.00 97.44 86 THR A C 1
ATOM 727 O O . THR A 1 86 ? -21.161 2.824 11.278 1.00 97.44 86 THR A O 1
ATOM 730 N N . PHE A 1 87 ? -19.782 1.301 12.160 1.00 96.38 87 PHE A N 1
ATOM 731 C CA . PHE A 1 87 ? -18.591 2.149 12.157 1.00 96.38 87 PHE A CA 1
ATOM 732 C C . PHE A 1 87 ? -17.293 1.337 12.051 1.00 96.38 87 PHE A C 1
ATOM 734 O O . PHE A 1 87 ? -17.239 0.157 12.401 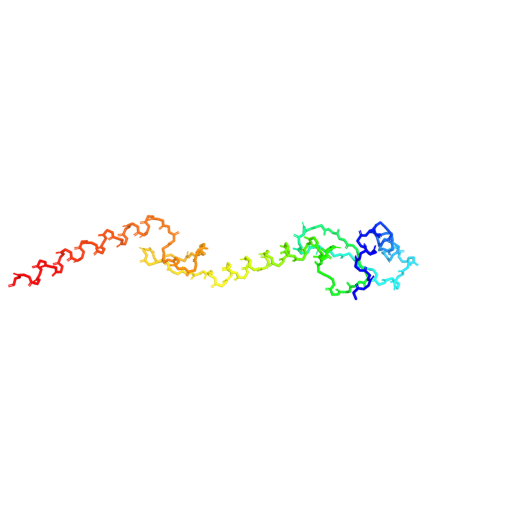1.00 96.38 87 PHE A O 1
ATOM 741 N N . THR A 1 88 ? -16.219 2.000 11.618 1.00 95.62 88 THR A N 1
ATOM 742 C CA . THR A 1 88 ? -14.864 1.430 11.599 1.00 95.62 88 THR A CA 1
ATOM 743 C C . THR A 1 88 ? -14.058 1.998 12.772 1.00 95.62 88 THR A C 1
ATOM 745 O O . THR A 1 88 ? -13.718 3.183 12.779 1.00 95.62 88 THR A O 1
ATOM 748 N N . PRO A 1 89 ? -13.742 1.196 13.799 1.00 93.69 89 PRO A N 1
ATOM 749 C CA . PRO A 1 89 ? -13.071 1.658 14.994 1.00 93.69 89 PRO A CA 1
ATOM 750 C C . PRO A 1 89 ? -11.568 1.876 14.777 1.00 93.69 89 PRO A C 1
ATOM 752 O O . PRO A 1 89 ? -10.855 1.049 14.201 1.00 93.69 89 PRO A O 1
ATOM 755 N N . LYS A 1 90 ? -11.044 2.961 15.361 1.00 88.88 90 LYS A N 1
ATOM 756 C CA . LYS A 1 90 ? -9.597 3.242 15.386 1.00 88.88 90 LYS A CA 1
ATOM 757 C C . LYS A 1 90 ? -8.820 2.267 16.283 1.00 88.88 90 LYS A C 1
ATOM 759 O O . LYS A 1 90 ? -7.673 1.939 15.980 1.00 88.88 90 LYS A O 1
ATOM 764 N N . ARG A 1 91 ? -9.435 1.784 17.368 1.00 90.62 91 ARG A N 1
ATOM 765 C CA . ARG A 1 91 ? -8.859 0.815 18.320 1.00 90.62 91 ARG A CA 1
ATOM 766 C C . ARG A 1 91 ? -9.614 -0.517 18.283 1.00 90.62 91 ARG A C 1
ATOM 768 O O . ARG A 1 91 ? -10.791 -0.547 17.951 1.00 90.62 91 ARG A O 1
ATOM 775 N N . SER A 1 92 ? -8.954 -1.621 18.628 1.00 91.19 92 SER A N 1
ATOM 776 C CA . SER A 1 92 ? -9.559 -2.966 18.616 1.00 91.19 92 SER A CA 1
ATOM 777 C C . SER A 1 92 ? -10.613 -3.191 19.700 1.00 91.19 92 SER A C 1
ATOM 779 O O . SER A 1 92 ? -11.435 -4.090 19.567 1.00 91.19 92 SER A O 1
ATOM 781 N N . ASP A 1 93 ? -10.605 -2.394 20.756 1.00 92.81 93 ASP A N 1
ATOM 782 C CA . ASP A 1 93 ? -11.516 -2.461 21.899 1.00 92.81 93 ASP A CA 1
ATOM 783 C C . ASP A 1 93 ? -12.666 -1.450 21.800 1.00 92.81 93 ASP A C 1
ATOM 785 O O . ASP A 1 93 ? -13.508 -1.384 22.688 1.00 92.81 93 ASP A O 1
ATOM 789 N N . ALA A 1 94 ? -12.738 -0.649 20.730 1.00 94.44 94 ALA A N 1
ATOM 790 C CA . ALA A 1 94 ? -13.777 0.365 20.631 1.00 94.44 94 ALA A CA 1
ATOM 791 C C . ALA A 1 94 ? -15.165 -0.271 20.443 1.00 94.44 94 ALA A C 1
ATOM 793 O O . ALA A 1 94 ? -15.384 -1.095 19.547 1.00 94.44 94 ALA A O 1
ATOM 794 N N . VAL A 1 95 ? -16.089 0.171 21.298 1.00 96.25 95 VAL A N 1
ATOM 795 C CA . VAL A 1 95 ? -17.482 -0.296 21.402 1.00 96.25 95 VAL A CA 1
ATOM 796 C C . VAL A 1 95 ? -18.480 0.732 20.847 1.00 96.25 95 VAL A C 1
ATOM 798 O O . VAL A 1 95 ? -19.578 0.386 20.415 1.00 96.25 95 VAL A O 1
ATOM 801 N N . TYR A 1 96 ? -18.092 2.008 20.838 1.00 97.75 96 TYR A N 1
ATOM 802 C CA . TYR A 1 96 ? -18.943 3.130 20.454 1.00 97.75 96 TYR A CA 1
ATOM 803 C C . TYR A 1 96 ? -18.342 3.872 19.261 1.00 97.75 96 TYR A C 1
ATOM 805 O O . TYR A 1 96 ? -17.126 4.063 19.208 1.00 97.75 96 TYR A O 1
ATOM 813 N N . CYS A 1 97 ? -19.189 4.335 18.339 1.00 96.25 97 CYS A N 1
ATOM 814 C CA . CYS A 1 97 ? -18.741 5.064 17.150 1.00 96.25 97 CYS A CA 1
ATOM 815 C C . CYS A 1 97 ? -18.161 6.448 17.467 1.00 96.25 97 CYS A C 1
ATOM 817 O O . CYS A 1 97 ? -17.354 6.965 16.700 1.00 96.25 97 CYS A O 1
ATOM 819 N N . CYS A 1 98 ? -18.549 7.048 18.596 1.00 95.81 98 CYS A N 1
ATOM 820 C CA . CYS A 1 98 ? -18.094 8.368 19.015 1.00 95.81 98 CYS A CA 1
ATOM 821 C C . CYS A 1 98 ? -18.194 8.557 20.538 1.00 95.81 98 CYS A C 1
ATOM 823 O O . CYS A 1 98 ? -18.860 7.791 21.244 1.00 95.81 98 CYS A O 1
ATOM 825 N N . ASN A 1 99 ? -17.557 9.620 21.045 1.00 96.62 99 ASN A N 1
ATOM 826 C CA . ASN A 1 99 ? -17.599 9.983 22.466 1.00 96.62 99 ASN A CA 1
ATOM 827 C C . ASN A 1 99 ? -19.026 10.255 22.964 1.00 96.62 99 ASN A C 1
ATOM 829 O O . ASN A 1 99 ? -19.339 9.874 24.086 1.00 96.62 99 ASN A O 1
ATOM 833 N N . ALA A 1 100 ? -19.898 10.841 22.137 1.00 97.19 100 ALA A N 1
ATOM 834 C CA . ALA A 1 100 ? -21.288 11.101 22.511 1.00 97.19 100 ALA A CA 1
ATOM 835 C C . ALA A 1 100 ? -22.058 9.799 22.802 1.00 97.19 100 ALA A C 1
ATOM 837 O O . ALA A 1 100 ? -22.718 9.688 23.831 1.00 97.19 100 ALA A O 1
ATOM 838 N N . CYS A 1 101 ? -21.901 8.771 21.956 1.00 97.50 101 CYS A N 1
ATOM 839 C CA . CYS A 1 101 ? -22.503 7.455 22.196 1.00 97.50 101 CYS A CA 1
ATOM 840 C C . CYS A 1 101 ? -21.944 6.786 23.458 1.00 97.50 101 CYS A C 1
ATOM 842 O O . CYS A 1 101 ? -22.713 6.204 24.220 1.00 97.50 101 CYS A O 1
ATOM 844 N N . ARG A 1 102 ? -20.629 6.902 23.702 1.00 96.94 102 ARG A N 1
ATOM 845 C CA . ARG A 1 102 ? -20.000 6.387 24.929 1.00 96.94 102 ARG A CA 1
ATOM 846 C C . ARG A 1 102 ? -20.564 7.069 26.177 1.00 96.94 102 ARG A C 1
ATOM 848 O O . ARG A 1 102 ? -20.909 6.389 27.133 1.00 96.94 102 ARG A O 1
ATOM 855 N N . GLN A 1 103 ? -20.646 8.400 26.172 1.00 96.75 103 GLN A N 1
ATOM 856 C CA . GLN A 1 103 ? -21.147 9.173 27.311 1.00 96.75 103 GLN A CA 1
ATOM 857 C C . GLN A 1 103 ? -22.632 8.909 27.571 1.00 96.75 103 GLN A C 1
ATOM 859 O O . GLN A 1 103 ? -23.013 8.757 28.726 1.00 96.75 103 GLN A O 1
ATOM 864 N N . ARG A 1 104 ? -23.458 8.798 26.521 1.00 95.88 104 ARG A N 1
ATOM 865 C CA . ARG A 1 104 ? -24.875 8.431 26.660 1.00 95.88 104 ARG A CA 1
ATOM 866 C C . ARG A 1 104 ? -25.043 7.068 27.329 1.00 95.88 104 ARG A C 1
ATOM 868 O O . ARG A 1 104 ? -25.774 6.971 28.304 1.00 95.88 104 ARG A O 1
ATOM 875 N N . ALA A 1 105 ? -24.332 6.050 26.842 1.00 95.00 105 ALA A N 1
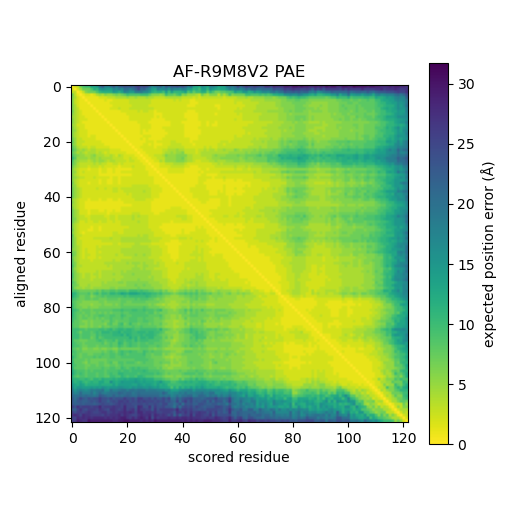ATOM 876 C CA . ALA A 1 105 ? -24.385 4.710 27.425 1.00 95.00 105 ALA A CA 1
ATOM 877 C C . ALA A 1 105 ? -23.897 4.691 28.884 1.00 95.00 105 ALA A C 1
ATOM 879 O O . ALA A 1 105 ? -24.500 4.032 29.723 1.00 95.00 105 ALA A O 1
ATOM 880 N N . TYR A 1 106 ? -22.845 5.455 29.199 1.00 94.56 106 TYR A N 1
ATOM 881 C CA . TYR A 1 106 ? -22.367 5.605 30.573 1.00 94.56 106 TYR A CA 1
ATOM 882 C C . TYR A 1 106 ? -23.441 6.207 31.487 1.00 94.56 106 TYR A C 1
ATOM 884 O O . TYR A 1 106 ? -23.743 5.618 32.518 1.00 94.56 106 TYR A O 1
ATOM 892 N N . ARG A 1 107 ? -24.056 7.331 31.091 1.00 94.25 107 ARG A N 1
ATOM 893 C CA . ARG A 1 107 ? -25.117 7.984 31.877 1.00 94.25 107 ARG A CA 1
ATOM 894 C C . ARG A 1 107 ? -26.287 7.036 32.150 1.00 94.25 107 ARG A C 1
ATOM 896 O O . ARG A 1 107 ? -26.686 6.933 33.300 1.00 94.25 107 ARG A O 1
ATOM 903 N N . GLN A 1 108 ? -26.748 6.306 31.131 1.00 90.75 108 GLN A N 1
ATOM 904 C CA . GLN A 1 108 ? -27.818 5.313 31.283 1.00 90.75 108 GLN A CA 1
ATOM 905 C C . GLN A 1 108 ? -27.433 4.216 32.290 1.00 90.75 108 GLN A C 1
ATOM 907 O O . GLN A 1 108 ? -28.171 3.930 33.220 1.00 90.75 108 GLN A O 1
ATOM 912 N N . SER A 1 109 ? -26.217 3.670 32.189 1.00 90.06 109 SER A N 1
ATOM 913 C CA . SER A 1 109 ? -25.771 2.623 33.121 1.00 90.06 109 SER A CA 1
ATOM 914 C C . SER A 1 109 ? -25.658 3.085 34.579 1.00 90.06 109 SER A C 1
ATOM 916 O O . SER A 1 109 ? -25.675 2.255 35.482 1.00 90.06 109 SER A O 1
ATOM 918 N N . VAL A 1 110 ? -25.490 4.390 34.821 1.00 90.50 110 VAL A N 1
ATOM 919 C CA . VAL A 1 110 ? -25.472 4.954 36.177 1.00 90.50 110 VAL A CA 1
ATOM 920 C C . VAL A 1 110 ? -26.892 5.114 36.716 1.00 90.50 110 VAL A C 1
ATOM 922 O O . VAL A 1 110 ? -27.117 4.813 37.884 1.00 90.50 110 VAL A O 1
ATOM 925 N N . THR A 1 111 ? -27.845 5.546 35.885 1.00 85.88 111 THR A N 1
ATOM 926 C CA . THR A 1 111 ? -29.252 5.677 36.293 1.00 85.88 111 THR A CA 1
ATOM 927 C C . THR A 1 111 ? -29.894 4.323 36.553 1.00 85.88 111 THR A C 1
ATOM 929 O O . THR A 1 111 ? -30.569 4.173 37.563 1.00 85.88 111 THR A O 1
ATOM 932 N N . ASP A 1 112 ? -29.628 3.331 35.700 1.00 80.19 112 ASP A N 1
ATOM 933 C CA . ASP A 1 112 ? -30.194 1.985 35.848 1.00 80.19 112 ASP A CA 1
ATOM 934 C C . ASP A 1 112 ? -29.728 1.354 37.169 1.00 80.19 112 ASP A C 1
ATOM 936 O O . ASP A 1 112 ? -30.538 0.917 37.973 1.00 80.19 112 ASP A O 1
ATOM 940 N N . LYS A 1 113 ? -28.429 1.454 37.483 1.00 79.31 113 LYS A N 1
ATOM 941 C CA . LYS A 1 113 ? -27.882 0.983 38.768 1.00 79.31 113 LYS A CA 1
ATOM 942 C C . LYS A 1 113 ? -28.475 1.688 39.984 1.00 79.31 113 LYS A C 1
ATOM 944 O O . LYS A 1 113 ? -28.600 1.070 41.035 1.00 79.31 113 LYS A O 1
ATOM 949 N N . ALA A 1 114 ? -28.766 2.983 39.871 1.00 73.56 114 ALA A N 1
ATOM 950 C CA . ALA A 1 114 ? -29.412 3.720 40.950 1.00 73.56 114 ALA A CA 1
ATOM 951 C C . ALA A 1 114 ? -30.861 3.244 41.150 1.00 73.56 114 ALA A C 1
ATOM 953 O O . ALA A 1 114 ? -31.295 3.123 42.290 1.00 73.56 114 ALA A O 1
ATOM 954 N N . SER A 1 115 ? -31.571 2.923 40.062 1.00 69.62 115 SER A N 1
ATOM 955 C CA . SER A 1 115 ? -32.908 2.317 40.102 1.00 69.62 115 SER A CA 1
ATOM 956 C C . SER A 1 115 ? -32.882 0.938 40.764 1.00 69.62 115 SER A C 1
ATOM 958 O O . SER A 1 115 ? -33.623 0.708 41.714 1.00 69.62 115 SER A O 1
ATOM 960 N N . ASP A 1 116 ? -31.970 0.059 40.336 1.00 69.12 116 ASP A N 1
ATOM 961 C CA . ASP A 1 116 ? -31.845 -1.309 40.861 1.00 69.12 116 ASP A CA 1
ATOM 962 C C . ASP A 1 116 ? -31.567 -1.327 42.375 1.00 69.12 116 ASP A C 1
ATOM 964 O O . ASP A 1 116 ? -32.064 -2.180 43.106 1.00 69.12 116 ASP A O 1
ATOM 968 N N . GLN A 1 117 ? -30.770 -0.374 42.873 1.00 67.44 117 GLN A N 1
ATOM 969 C CA . GLN A 1 117 ? -30.497 -0.251 44.307 1.00 67.44 117 GLN A CA 1
ATOM 970 C C . GLN A 1 117 ? -31.716 0.208 45.112 1.00 67.44 117 GLN A C 1
ATOM 972 O O . GLN A 1 117 ? -31.855 -0.202 46.261 1.00 67.44 117 GLN A O 1
ATOM 977 N N . ILE A 1 118 ? -32.580 1.046 44.534 1.00 67.62 118 ILE A N 1
ATOM 978 C CA . ILE A 1 118 ? -33.812 1.503 45.190 1.00 67.62 118 ILE A CA 1
ATOM 979 C C . ILE A 1 118 ? -34.818 0.350 45.280 1.00 67.62 118 ILE A C 1
ATOM 981 O O . ILE A 1 118 ? -35.401 0.153 46.342 1.00 67.62 118 ILE A O 1
ATOM 985 N N . GLU A 1 119 ? -34.974 -0.443 44.215 1.00 62.62 119 GLU A N 1
ATOM 986 C CA . GLU A 1 119 ? -35.884 -1.600 44.204 1.00 62.62 119 GLU A CA 1
ATOM 987 C C . GLU A 1 119 ? -35.466 -2.690 45.200 1.00 62.62 119 GLU A C 1
ATOM 989 O O . GLU A 1 119 ? -36.316 -3.282 45.853 1.00 62.62 119 GLU A O 1
ATOM 994 N N . HIS A 1 120 ? -34.164 -2.931 45.378 1.00 64.38 120 HIS A N 1
ATOM 995 C CA . HIS A 1 120 ? -33.664 -3.941 46.320 1.00 64.38 120 HIS A CA 1
ATOM 996 C C . HIS A 1 120 ? -33.771 -3.551 47.809 1.00 64.38 120 HIS A C 1
ATOM 998 O O . HIS A 1 120 ? -33.483 -4.385 48.671 1.00 64.38 120 HIS A O 1
ATOM 1004 N N . LEU A 1 121 ? -34.126 -2.299 48.114 1.00 58.56 121 LEU A N 1
ATOM 1005 C CA . LEU A 1 121 ? -34.295 -1.770 49.474 1.00 58.56 121 LEU A CA 1
ATOM 1006 C C . LEU A 1 121 ? -35.768 -1.722 49.932 1.00 58.56 121 LEU A C 1
ATOM 1008 O O . LEU A 1 121 ? -36.015 -1.313 51.069 1.00 58.56 121 LEU A O 1
ATOM 1012 N N . GLN A 1 122 ? -36.722 -2.113 49.077 1.00 48.91 122 GLN A N 1
ATOM 1013 C CA . GLN A 1 122 ? -38.154 -2.236 49.393 1.00 48.91 122 GLN A CA 1
ATOM 1014 C C . GLN A 1 122 ? -38.551 -3.692 49.646 1.00 48.91 122 GLN A C 1
ATOM 1016 O O . GLN A 1 122 ? -39.462 -3.889 50.482 1.00 48.91 122 GLN A O 1
#

pLDDT: mean 92.09, std 10.2, range [48.91, 98.38]